Protein AF-A0A3F3PIS6-F1 (afdb_monomer_lite)

Organism: NCBI:txid1341132

Foldseek 3Di:
DYDDDDDDDDDDDDPDPPDPPPPPPPPPPPVPPDDFAEEEDELCCCPPVVCAPVNDPVVRGQYYHYDDWDADPPPRDTHRPDCCSAFNDDDPPDDPPDPTQRGVVNVVVVVCVVPVND

Secondary structure (DSSP, 8-state):
---------------------------------PPP-EEEEEGGGGSTT---GGGS-GGG-SEEEEE-EEE-TTT--EEES-HIIIIIPPPTT--TT-SS---HHHHHHHHHHH-TT-

Sequence (118 aa):
MAVSAFTLFSSGILFFLRTPRLQKDDTGADPSPSYRSIAYSVNWGIYGRKFDPQDLPVERLTHVLYAFADVRNDTGDVYLSDTYADLKKHYPGDSWSEAGNNAPSASLPKTKSAFPEL

pLDDT: mean 70.27, std 22.15, range [33.31, 96.31]

Radius of gyration: 29.33 Å; chains: 1; bounding box: 74×86×48 Å

InterPro domains:
  IPR001223 Glycoside hydrolase family 18, catalytic domain [PS51910] (35-118)
  IPR017853 Glycoside hydrolase superfamily [SSF51445] (29-108)

Structure (mmCIF, N/CA/C/O backbone):
data_AF-A0A3F3PIS6-F1
#
_entry.id   AF-A0A3F3PIS6-F1
#
loop_
_atom_site.group_PDB
_atom_site.id
_atom_site.type_symbol
_atom_site.label_atom_id
_atom_site.label_alt_id
_atom_site.label_comp_id
_atom_site.label_asym_id
_atom_site.label_entity_id
_atom_site.label_seq_id
_atom_site.pdbx_PDB_ins_code
_atom_site.Cartn_x
_atom_site.Cartn_y
_atom_site.Cartn_z
_atom_site.occupancy
_atom_site.B_iso_or_equiv
_atom_site.auth_seq_id
_atom_site.auth_comp_id
_atom_site.auth_asym_id
_atom_site.auth_atom_id
_atom_site.pdbx_PDB_model_num
ATOM 1 N N . MET A 1 1 ? -56.756 68.944 6.111 1.00 36.56 1 MET A N 1
ATOM 2 C CA . MET A 1 1 ? -56.199 69.732 7.233 1.00 36.56 1 MET A CA 1
ATOM 3 C C . MET A 1 1 ? -55.543 68.740 8.184 1.00 36.56 1 MET A C 1
ATOM 5 O O . MET A 1 1 ? -56.209 67.773 8.494 1.00 36.56 1 MET A O 1
ATOM 9 N N . ALA A 1 2 ? -54.320 68.829 8.688 1.00 34.81 2 ALA A N 1
ATOM 10 C CA . ALA A 1 2 ? -53.099 69.578 8.415 1.00 34.81 2 ALA A CA 1
ATOM 11 C C . ALA A 1 2 ? -52.038 68.939 9.366 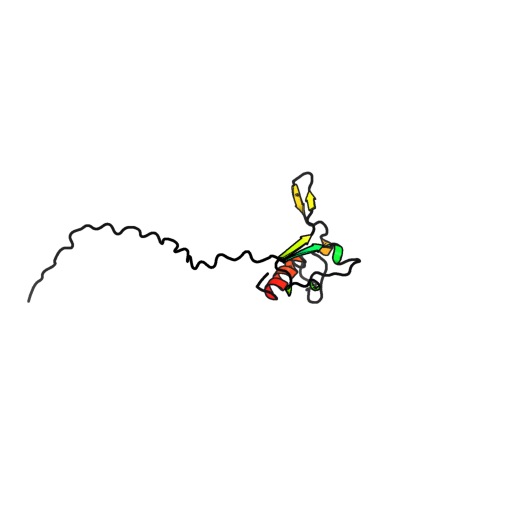1.00 34.81 2 ALA A C 1
ATOM 13 O O . ALA A 1 2 ? -52.424 68.560 10.464 1.00 34.81 2 ALA A O 1
ATOM 14 N N . VAL A 1 3 ? -50.766 68.840 8.932 1.00 33.31 3 VAL A N 1
ATOM 15 C CA . VAL A 1 3 ? -49.482 68.867 9.708 1.00 33.31 3 VAL A CA 1
ATOM 16 C C . VAL A 1 3 ? -49.332 68.002 10.991 1.00 33.31 3 VAL A C 1
ATOM 18 O O . VAL A 1 3 ? -50.091 68.140 11.933 1.00 33.31 3 VAL A O 1
ATOM 21 N N . SER A 1 4 ? -48.387 67.052 11.096 1.00 37.53 4 SER A N 1
ATOM 22 C CA . SER A 1 4 ? -46.901 67.145 11.143 1.00 37.53 4 SER A CA 1
ATOM 23 C C . SER A 1 4 ? -46.355 67.042 12.573 1.00 37.53 4 SER A C 1
ATOM 25 O O . SER A 1 4 ? -46.764 67.815 13.429 1.00 37.53 4 SER A O 1
ATOM 27 N N . ALA A 1 5 ? -45.393 66.136 12.792 1.00 43.38 5 ALA A N 1
ATOM 28 C CA . ALA A 1 5 ? -44.192 66.384 13.600 1.00 43.38 5 ALA A CA 1
ATOM 29 C C . ALA A 1 5 ? -43.224 65.190 13.485 1.00 43.38 5 ALA A C 1
ATOM 31 O O . ALA A 1 5 ? -43.427 64.134 14.078 1.00 43.38 5 ALA A O 1
ATOM 32 N N . PHE A 1 6 ? -42.167 65.390 12.698 1.00 37.38 6 PHE A N 1
ATOM 33 C CA . PHE A 1 6 ? -40.929 64.614 12.720 1.00 37.38 6 PHE A CA 1
ATOM 34 C C . PHE A 1 6 ? -40.219 64.807 14.069 1.00 37.38 6 PHE A C 1
ATOM 36 O O . PHE A 1 6 ? -40.028 65.946 14.496 1.00 37.38 6 PHE A O 1
ATOM 43 N N . THR A 1 7 ? -39.739 63.728 14.687 1.00 48.78 7 THR A N 1
ATOM 44 C CA . THR A 1 7 ? -38.685 63.793 15.708 1.00 48.78 7 THR A CA 1
ATOM 45 C C . THR A 1 7 ? -37.421 63.120 15.179 1.00 48.78 7 THR A C 1
ATOM 47 O O . THR A 1 7 ? -37.434 62.015 14.641 1.00 48.78 7 THR A O 1
ATOM 50 N N . LEU A 1 8 ? -36.332 63.880 15.257 1.00 42.31 8 LEU A N 1
ATOM 51 C CA . LEU A 1 8 ? -35.013 63.614 14.697 1.00 42.31 8 LEU A CA 1
ATOM 52 C C . LEU A 1 8 ? -34.282 62.514 15.483 1.00 42.31 8 LEU A C 1
ATOM 54 O O . LEU A 1 8 ? -34.170 62.593 16.705 1.00 42.31 8 LEU A O 1
ATOM 58 N N . PHE A 1 9 ? -33.721 61.532 14.772 1.00 36.03 9 PHE A N 1
ATOM 59 C CA . PHE A 1 9 ? -32.710 60.622 15.312 1.00 36.03 9 PHE A CA 1
ATOM 60 C C . PHE A 1 9 ? -31.379 61.376 15.430 1.00 36.03 9 PHE A C 1
ATOM 62 O O . PHE A 1 9 ? -30.761 61.724 14.424 1.00 36.03 9 PHE A O 1
ATOM 69 N N . SER A 1 10 ? -30.950 61.638 16.665 1.00 50.94 10 SER A N 1
ATOM 70 C CA . SER A 1 10 ? -29.592 62.093 16.957 1.00 50.94 10 SER A CA 1
ATOM 71 C C . SER A 1 10 ? -28.643 60.894 16.976 1.00 50.94 10 SER A C 1
ATOM 73 O O . SER A 1 10 ? -28.948 59.841 17.533 1.00 50.94 10 SER A O 1
ATOM 75 N N . SER A 1 11 ? -27.512 61.074 16.307 1.00 47.88 11 SER A N 1
ATOM 76 C CA . SER A 1 11 ? -26.480 60.091 16.000 1.00 47.88 11 SER A CA 1
ATOM 77 C C . SER A 1 11 ? -25.751 59.553 17.237 1.00 47.88 11 SER A C 1
ATOM 79 O O . SER A 1 11 ? -25.425 60.310 18.149 1.00 47.88 11 SER A O 1
ATOM 81 N N . GLY A 1 12 ? -25.397 58.265 17.191 1.00 48.69 12 GLY A N 1
ATOM 82 C CA . GLY A 1 12 ? -24.283 57.707 17.958 1.00 48.69 12 GLY A CA 1
ATOM 83 C C . GLY A 1 12 ? -24.641 56.518 18.842 1.00 48.69 12 GLY A C 1
ATOM 84 O O . GLY A 1 12 ? -24.994 56.704 19.995 1.00 48.69 12 GLY A O 1
ATOM 85 N N . ILE A 1 13 ? -24.457 55.301 18.323 1.00 52.38 13 ILE A N 1
ATOM 86 C CA . ILE A 1 13 ? -23.734 54.214 19.003 1.00 52.38 13 ILE A CA 1
ATOM 87 C C . ILE A 1 13 ? -23.231 53.260 17.915 1.00 52.38 13 ILE A C 1
ATOM 89 O O . ILE A 1 13 ? -23.983 52.683 17.131 1.00 52.38 13 ILE A O 1
ATOM 93 N N . LEU A 1 14 ? -21.909 53.166 17.873 1.00 42.62 14 LEU A N 1
ATOM 94 C CA . LEU A 1 14 ? -21.090 52.240 17.114 1.00 42.62 14 LEU A CA 1
ATOM 95 C C . LEU A 1 14 ? -21.548 50.794 17.390 1.00 42.62 14 LEU A C 1
ATOM 97 O O . LEU A 1 14 ? -21.240 50.234 18.442 1.00 42.62 14 LEU A O 1
ATOM 101 N N . PHE A 1 15 ? -22.294 50.184 16.464 1.00 41.88 15 PHE A N 1
ATOM 102 C CA . PHE A 1 15 ? -22.570 48.748 16.509 1.00 41.88 15 PHE A CA 1
ATOM 103 C C . PHE A 1 15 ? -21.271 48.011 16.179 1.00 41.88 15 PHE A C 1
ATOM 105 O O . PHE A 1 15 ? -20.852 47.922 15.027 1.00 41.88 15 PHE A O 1
ATOM 112 N N . PHE A 1 16 ? -20.611 47.539 17.237 1.00 48.06 16 PHE A N 1
ATOM 113 C CA . PHE A 1 16 ? -19.497 46.604 17.189 1.00 48.06 16 PHE A CA 1
ATOM 114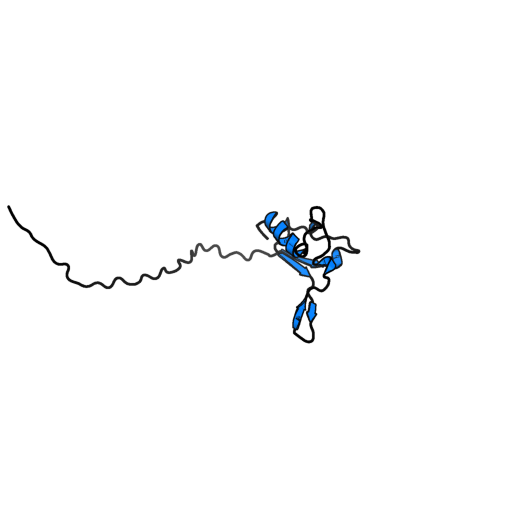 C C . PHE A 1 16 ? -19.755 45.523 16.133 1.00 48.06 16 PHE A C 1
ATOM 116 O O . PHE A 1 16 ? -20.778 44.838 16.177 1.00 48.06 16 PHE A O 1
ATOM 123 N N . LEU A 1 17 ? -18.788 45.322 15.234 1.00 45.09 17 LEU A N 1
ATOM 124 C CA . LEU A 1 17 ? -18.609 44.059 14.528 1.00 45.09 17 LEU A CA 1
ATOM 125 C C . LEU A 1 17 ? -18.513 42.959 15.590 1.00 45.09 17 LEU A C 1
ATOM 127 O O . LEU A 1 17 ? -17.449 42.703 16.152 1.00 45.09 17 LEU A O 1
ATOM 131 N N . ARG A 1 18 ? -19.643 42.323 15.903 1.00 42.81 18 ARG A N 1
ATOM 132 C CA . ARG A 1 18 ? -19.644 41.049 16.604 1.00 42.81 18 ARG A CA 1
ATOM 133 C C . ARG A 1 18 ? -19.101 40.053 15.596 1.00 42.81 18 ARG A C 1
ATOM 135 O O . ARG A 1 18 ? -19.835 39.535 14.761 1.00 42.81 18 ARG A O 1
ATOM 142 N N . THR A 1 19 ? -17.792 39.842 15.648 1.00 52.97 19 THR A N 1
ATOM 143 C CA . THR A 1 19 ? -17.187 38.636 15.101 1.00 52.97 19 THR A CA 1
ATOM 144 C C . THR A 1 19 ? -18.048 37.459 15.560 1.00 52.97 19 THR A C 1
ATOM 146 O O . THR A 1 19 ? -18.370 37.377 16.754 1.00 52.97 19 THR A O 1
ATOM 149 N N . PRO A 1 20 ? -18.478 36.552 14.668 1.00 46.09 20 PRO A N 1
ATOM 150 C CA . PRO A 1 20 ? -18.905 35.256 15.143 1.00 46.09 20 PRO A CA 1
ATOM 151 C C . PRO A 1 20 ? -17.662 34.658 15.797 1.00 46.09 20 PRO A C 1
ATOM 153 O O . PRO A 1 20 ? -16.723 34.227 15.129 1.00 46.09 20 PRO A O 1
ATOM 156 N N . ARG A 1 21 ? -17.606 34.708 17.131 1.00 45.06 21 ARG A N 1
ATOM 157 C CA . ARG A 1 21 ? -16.777 33.765 17.863 1.00 45.06 21 ARG A CA 1
ATOM 158 C C . ARG A 1 21 ? -17.256 32.406 17.384 1.00 45.06 21 ARG A C 1
ATOM 160 O O . ARG A 1 21 ? -18.443 32.116 17.520 1.00 45.06 21 ARG A O 1
ATOM 167 N N . LEU A 1 22 ? -16.362 31.619 16.788 1.00 52.22 22 LEU A N 1
ATOM 168 C CA . LEU A 1 22 ? -16.591 30.188 16.699 1.00 52.22 22 LEU A CA 1
ATOM 169 C C . LEU A 1 22 ? -16.841 29.730 18.131 1.00 52.22 22 LEU A C 1
ATOM 171 O O . LEU A 1 22 ? -15.923 29.695 18.950 1.00 52.22 22 LEU A O 1
ATOM 175 N N . GLN A 1 23 ? -18.108 29.478 18.439 1.00 46.19 23 GLN A N 1
ATOM 176 C CA . GLN A 1 23 ? -18.483 28.711 19.602 1.00 46.19 23 GLN A CA 1
ATOM 177 C C . GLN A 1 23 ? -17.939 27.317 19.301 1.00 46.19 23 GLN A C 1
ATOM 179 O O . GLN A 1 23 ? -18.523 26.551 18.540 1.00 46.19 23 GLN A O 1
ATOM 184 N N . LYS A 1 24 ? -16.730 27.046 19.788 1.00 52.38 24 LYS A N 1
ATOM 185 C CA . LYS A 1 24 ? -16.258 25.682 19.940 1.00 52.38 24 LYS A CA 1
ATOM 186 C C . LYS A 1 24 ? -17.238 25.073 20.938 1.00 52.38 24 LYS A C 1
ATOM 188 O O . LYS A 1 24 ? -17.286 25.513 22.083 1.00 52.38 24 LYS A O 1
ATOM 193 N N . ASP A 1 25 ? -18.110 24.188 20.467 1.00 55.00 25 ASP A N 1
ATOM 194 C CA . ASP A 1 25 ? -18.947 23.399 21.360 1.00 55.00 25 ASP A CA 1
ATOM 195 C C . ASP A 1 25 ? -18.006 22.516 22.178 1.00 55.00 25 ASP A C 1
ATOM 197 O O . ASP A 1 25 ? -17.591 21.440 21.754 1.00 55.00 25 ASP A O 1
ATOM 201 N N . ASP A 1 26 ? -17.640 23.001 23.361 1.00 56.28 26 ASP A N 1
ATOM 202 C CA . ASP A 1 26 ? -16.905 22.260 24.379 1.00 56.28 26 ASP A CA 1
ATOM 203 C C . ASP A 1 26 ? -17.878 21.338 25.134 1.00 56.28 26 ASP A C 1
ATOM 205 O O . ASP A 1 26 ? -17.918 21.299 26.365 1.00 56.28 26 ASP A O 1
ATOM 209 N N . THR A 1 27 ? -18.686 20.566 24.394 1.00 53.72 27 THR A N 1
ATOM 210 C CA . THR A 1 27 ? -19.275 19.355 24.967 1.00 53.72 27 THR A CA 1
ATOM 211 C C . THR A 1 27 ? -18.112 18.389 25.124 1.00 53.72 27 THR A C 1
ATOM 213 O O . THR A 1 27 ? -17.729 17.704 24.180 1.00 53.72 27 THR A O 1
ATOM 216 N N . GLY A 1 28 ? -17.485 18.439 26.300 1.00 52.31 28 GLY A N 1
ATOM 217 C CA . GLY A 1 28 ? -16.300 17.685 26.691 1.00 52.31 28 GLY A CA 1
ATOM 218 C C . GLY A 1 28 ? -16.536 16.179 26.764 1.00 52.31 28 GLY A C 1
ATOM 219 O O . GLY A 1 28 ? -16.388 15.576 27.821 1.00 52.31 28 GLY A O 1
ATOM 220 N N . ALA A 1 29 ? -16.852 15.559 25.633 1.00 56.06 29 ALA A N 1
ATOM 221 C CA . ALA A 1 29 ? -16.269 14.274 25.322 1.00 56.06 29 ALA A CA 1
ATOM 222 C C . ALA A 1 29 ? -14.835 14.578 24.885 1.00 56.06 29 ALA A C 1
ATOM 224 O O . ALA A 1 29 ? -14.574 14.871 23.719 1.00 56.06 29 ALA A O 1
ATOM 225 N N . ASP A 1 30 ? -13.906 14.569 25.841 1.00 58.91 30 ASP A N 1
ATOM 226 C CA . ASP A 1 30 ? -12.519 14.273 25.500 1.00 58.91 30 ASP A CA 1
ATOM 227 C C . ASP A 1 30 ? -12.589 12.991 24.657 1.00 58.91 30 ASP A C 1
ATOM 229 O O . ASP A 1 30 ? -13.176 12.017 25.150 1.00 58.91 30 ASP A O 1
ATOM 233 N N . PRO A 1 31 ? -12.180 12.978 23.371 1.00 66.19 31 PRO A N 1
ATOM 234 C CA . PRO A 1 31 ? -12.176 11.744 22.615 1.00 66.19 31 PRO A CA 1
ATOM 235 C C . PRO A 1 31 ? -11.181 10.840 23.330 1.00 66.19 31 PRO A C 1
ATOM 237 O O . PRO A 1 31 ? -9.978 10.912 23.083 1.00 66.19 31 PRO A O 1
ATOM 240 N N . SER A 1 32 ? -11.686 10.014 24.252 1.00 63.00 32 SER A N 1
ATOM 241 C CA . SER A 1 32 ? -10.933 8.944 24.887 1.00 63.00 32 SER A CA 1
ATOM 242 C C . SER A 1 32 ? -10.148 8.286 23.763 1.00 63.00 32 SER A C 1
ATOM 244 O O . SER A 1 32 ? -10.794 7.954 22.762 1.00 63.00 32 SER A O 1
ATOM 246 N N . PRO A 1 33 ? -8.811 8.187 23.842 1.00 68.12 33 PRO A N 1
ATOM 247 C CA . PRO A 1 33 ? -8.001 7.849 22.683 1.00 68.12 33 PRO A CA 1
ATOM 248 C C . PRO A 1 33 ? -8.509 6.537 22.084 1.00 68.12 33 PRO A C 1
ATOM 250 O O . PRO A 1 33 ? -8.288 5.463 22.641 1.00 68.12 33 PRO A O 1
ATOM 253 N N . SER A 1 34 ? -9.264 6.628 20.984 1.00 81.06 34 SER A N 1
ATOM 254 C CA . SER A 1 34 ? -9.859 5.450 20.369 1.00 81.06 34 SER A CA 1
ATOM 255 C C . SER A 1 34 ? -8.730 4.703 19.686 1.00 81.06 34 SER A C 1
ATOM 257 O O . SER A 1 34 ? -8.011 5.282 18.861 1.00 81.06 34 SER A O 1
ATOM 259 N N . TYR A 1 35 ? -8.557 3.430 20.018 1.00 88.62 35 TYR A N 1
ATOM 260 C CA . TYR A 1 35 ? -7.522 2.623 19.393 1.00 88.62 35 TYR A CA 1
ATOM 261 C C . TYR A 1 35 ? -7.734 2.549 17.879 1.00 88.62 35 TYR A C 1
ATOM 263 O O . TYR A 1 35 ? -8.850 2.359 17.396 1.00 88.62 35 TYR A O 1
ATOM 271 N N . ARG A 1 36 ? -6.645 2.707 17.123 1.00 92.81 36 ARG A N 1
ATOM 272 C CA . ARG A 1 36 ? -6.642 2.522 15.670 1.00 92.81 36 ARG A CA 1
ATOM 273 C C . ARG A 1 36 ? -6.127 1.124 15.349 1.00 92.81 36 ARG A C 1
ATOM 275 O O . ARG A 1 36 ? -5.096 0.715 15.873 1.00 92.81 36 ARG A O 1
ATOM 282 N N . SER A 1 37 ? -6.836 0.424 14.473 1.00 94.38 37 SER A N 1
ATOM 283 C CA . SER A 1 37 ? -6.447 -0.878 13.940 1.00 94.38 37 SER A CA 1
ATOM 284 C C . SER A 1 37 ? -5.961 -0.672 12.509 1.00 94.38 37 SER A C 1
ATOM 286 O O . SER A 1 37 ? -6.720 -0.196 11.664 1.00 94.38 37 SER A O 1
ATOM 288 N N . ILE A 1 38 ? -4.681 -0.941 12.254 1.00 95.56 38 ILE A N 1
ATOM 289 C CA . ILE A 1 38 ? -4.019 -0.603 10.989 1.00 95.56 38 ILE A CA 1
ATOM 290 C C . ILE A 1 38 ? -3.402 -1.862 10.386 1.00 95.56 38 ILE A C 1
ATOM 292 O O . ILE A 1 38 ? -2.678 -2.580 11.074 1.00 95.56 38 ILE A O 1
ATOM 296 N N . ALA A 1 39 ? -3.644 -2.101 9.096 1.00 95.31 39 ALA A N 1
ATOM 297 C CA . ALA A 1 39 ? -3.009 -3.182 8.345 1.00 95.31 39 ALA A CA 1
ATOM 298 C C . ALA A 1 39 ? -2.305 -2.663 7.090 1.00 95.31 39 ALA A C 1
ATOM 300 O O . ALA A 1 39 ? -2.765 -1.717 6.453 1.00 95.31 39 ALA A O 1
ATOM 301 N N . TYR A 1 40 ? -1.206 -3.317 6.713 1.00 95.25 40 TYR A N 1
ATOM 302 C CA . TYR A 1 40 ? -0.534 -3.076 5.440 1.00 95.25 40 T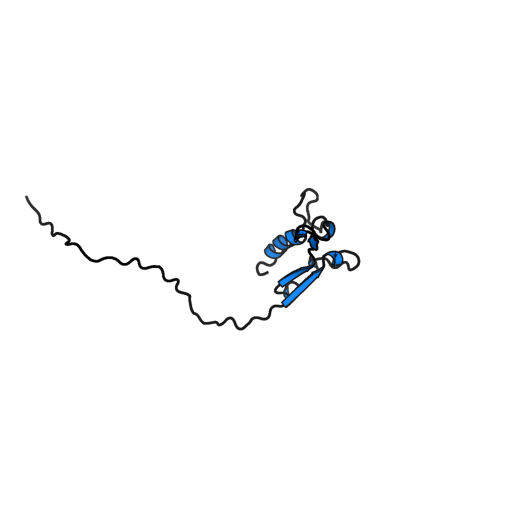YR A CA 1
ATOM 303 C C . TYR A 1 40 ? -1.101 -3.999 4.360 1.00 95.25 40 TYR A C 1
ATOM 305 O O . TYR A 1 40 ? -1.064 -5.221 4.502 1.00 95.25 40 TYR A O 1
ATOM 313 N N . SER A 1 41 ? -1.584 -3.410 3.270 1.00 94.31 41 SER A N 1
ATOM 314 C CA . SER A 1 41 ? -1.973 -4.124 2.057 1.00 94.31 41 SER A CA 1
ATOM 315 C C . SER A 1 41 ? -0.822 -4.074 1.065 1.00 94.31 41 SER A C 1
ATOM 317 O O . SER A 1 41 ? -0.526 -3.017 0.510 1.00 94.31 41 SER A O 1
ATOM 319 N N . VAL A 1 42 ? -0.173 -5.216 0.852 1.00 94.88 42 VAL A N 1
ATOM 320 C CA . VAL A 1 42 ? 1.000 -5.326 -0.021 1.00 94.88 42 VAL A CA 1
ATOM 321 C C . VAL A 1 42 ? 0.588 -5.618 -1.463 1.00 94.88 42 VAL A C 1
ATOM 323 O O . VAL A 1 42 ? -0.106 -6.603 -1.718 1.00 94.88 42 VAL A O 1
ATOM 326 N N . ASN A 1 43 ? 1.021 -4.792 -2.417 1.00 91.25 43 ASN A N 1
ATOM 327 C CA . ASN A 1 43 ? 0.601 -4.902 -3.818 1.00 91.25 43 ASN A CA 1
ATOM 328 C C . ASN A 1 43 ? 1.012 -6.238 -4.461 1.00 91.25 43 ASN A C 1
ATOM 330 O O . ASN A 1 43 ? 0.235 -6.825 -5.207 1.00 91.25 43 ASN A O 1
ATOM 334 N N . TRP A 1 44 ? 2.151 -6.817 -4.073 1.00 94.31 44 TRP A N 1
ATOM 335 C CA . TRP A 1 44 ? 2.572 -8.145 -4.541 1.00 94.31 44 TRP A CA 1
ATOM 336 C C . TRP A 1 44 ? 1.774 -9.321 -3.935 1.00 94.31 44 TRP A C 1
ATOM 338 O O . TRP A 1 44 ? 2.002 -10.481 -4.299 1.00 94.31 44 TRP A O 1
ATOM 348 N N . GLY A 1 45 ? 0.853 -9.068 -2.996 1.00 91.94 45 GLY A N 1
ATOM 349 C CA . GLY A 1 45 ? -0.018 -10.082 -2.385 1.00 91.94 45 GLY A CA 1
ATOM 350 C C . GLY A 1 45 ? -0.977 -10.747 -3.380 1.00 91.94 45 GLY A C 1
ATOM 351 O O . GLY A 1 45 ? -1.284 -11.933 -3.250 1.00 91.94 45 GLY A O 1
ATOM 352 N N . ILE A 1 46 ? -1.344 -10.032 -4.442 1.00 91.88 46 ILE A N 1
ATOM 353 C CA . ILE A 1 46 ? -2.292 -10.487 -5.470 1.00 91.88 46 ILE A CA 1
ATOM 354 C C . ILE A 1 46 ? -1.765 -11.642 -6.337 1.00 91.88 46 ILE A C 1
ATOM 356 O O . ILE A 1 46 ? -2.525 -12.256 -7.086 1.00 91.88 46 ILE A O 1
ATOM 360 N N . TYR A 1 47 ? -0.451 -11.890 -6.304 1.00 91.69 47 TYR A N 1
ATOM 361 C CA . TYR A 1 47 ? 0.217 -12.869 -7.159 1.00 91.69 47 TYR A CA 1
ATOM 362 C C . TYR A 1 47 ? 0.218 -14.256 -6.504 1.00 91.69 47 TYR A C 1
ATOM 364 O O . TYR A 1 47 ? -0.821 -14.894 -6.365 1.00 91.69 47 TYR A O 1
ATOM 372 N N . GLY A 1 48 ? 1.384 -14.747 -6.069 1.00 91.50 48 GLY A N 1
ATOM 373 C CA . GLY A 1 48 ? 1.528 -16.100 -5.525 1.00 91.50 48 GLY A CA 1
ATOM 374 C C . GLY A 1 48 ? 0.755 -16.347 -4.227 1.00 91.50 48 GLY A C 1
ATOM 375 O O . GLY A 1 48 ? 0.423 -17.491 -3.934 1.00 91.50 48 GLY A O 1
ATOM 376 N N . ARG A 1 49 ? 0.443 -15.291 -3.463 1.00 93.38 49 ARG A N 1
ATOM 377 C CA . ARG A 1 49 ? -0.356 -15.392 -2.230 1.00 93.38 49 ARG A CA 1
ATOM 378 C C . ARG A 1 49 ? -1.857 -15.407 -2.499 1.00 93.38 49 ARG A C 1
ATOM 380 O O . ARG A 1 49 ? -2.586 -15.873 -1.634 1.00 93.38 49 ARG A O 1
ATOM 387 N N . LYS A 1 50 ? -2.286 -14.945 -3.682 1.00 92.19 50 LYS A N 1
ATOM 388 C CA . LYS A 1 50 ? -3.698 -14.831 -4.073 1.00 92.19 50 LYS A CA 1
ATOM 389 C C . LYS A 1 50 ? -4.541 -14.149 -2.991 1.00 92.19 50 LYS A C 1
ATOM 391 O O . LYS A 1 50 ? -5.619 -14.627 -2.666 1.00 92.19 50 LYS A O 1
ATOM 396 N N . PHE A 1 51 ? -3.987 -13.097 -2.396 1.00 92.19 51 PHE A N 1
ATOM 397 C CA . PHE A 1 51 ? -4.669 -12.282 -1.403 1.00 92.19 51 PHE A CA 1
ATOM 398 C C . PHE A 1 51 ? -4.963 -10.939 -2.055 1.00 92.19 51 PHE A C 1
ATOM 400 O O . PHE A 1 51 ? -4.061 -10.111 -2.222 1.00 92.19 51 PHE A O 1
ATOM 407 N N . ASP A 1 52 ? -6.196 -10.786 -2.512 1.00 90.94 52 ASP A N 1
ATOM 408 C CA . ASP A 1 52 ? -6.663 -9.597 -3.204 1.00 90.94 52 ASP A CA 1
ATOM 409 C C . ASP A 1 52 ? -7.186 -8.567 -2.182 1.00 90.94 52 ASP A C 1
ATOM 411 O O . ASP A 1 52 ? -7.522 -8.919 -1.050 1.00 90.94 52 ASP A O 1
ATOM 415 N N . PRO A 1 53 ? -7.286 -7.270 -2.532 1.00 87.88 53 PRO A N 1
ATOM 416 C CA . PRO A 1 53 ? -7.762 -6.240 -1.598 1.00 87.88 53 PRO A CA 1
ATOM 417 C C . PRO A 1 53 ? -9.155 -6.518 -1.008 1.00 87.88 53 PRO A C 1
ATOM 419 O O . PRO A 1 53 ? -9.482 -6.025 0.067 1.00 87.88 53 PRO A O 1
ATOM 422 N N . GLN A 1 54 ? -9.962 -7.315 -1.710 1.00 88.88 54 GLN A N 1
ATOM 423 C CA . GLN A 1 54 ? -11.303 -7.744 -1.300 1.00 88.88 54 GLN A CA 1
ATOM 424 C C . GLN A 1 54 ? -11.280 -8.740 -0.133 1.00 88.88 54 GLN A C 1
ATOM 426 O O . GLN A 1 54 ? -12.276 -8.868 0.569 1.00 88.88 54 GLN A O 1
ATOM 431 N N . ASP A 1 55 ? -10.149 -9.407 0.100 1.00 91.62 55 ASP A N 1
ATOM 432 C CA . ASP A 1 55 ? -9.976 -10.379 1.181 1.00 91.62 55 ASP A CA 1
ATOM 433 C C . ASP A 1 55 ? -9.599 -9.714 2.520 1.00 91.62 55 ASP A C 1
ATOM 435 O O . ASP A 1 55 ? -9.435 -10.391 3.541 1.00 91.62 55 ASP A O 1
ATOM 439 N N . LEU A 1 56 ? -9.425 -8.386 2.546 1.00 91.56 56 LEU A N 1
ATOM 440 C CA . LEU A 1 56 ? -9.096 -7.654 3.767 1.00 91.56 56 LEU A CA 1
ATOM 441 C C . LEU A 1 56 ? -10.284 -7.655 4.747 1.00 91.56 56 LEU A C 1
ATOM 443 O O . LEU A 1 56 ? -11.394 -7.300 4.354 1.00 91.56 56 LEU A O 1
ATOM 447 N N . PRO A 1 57 ? -10.060 -7.953 6.043 1.00 93.31 57 PRO A N 1
ATOM 448 C CA . PRO A 1 57 ? -11.101 -7.895 7.070 1.00 93.31 57 PRO A CA 1
ATOM 449 C C . PRO A 1 57 ? -11.369 -6.441 7.494 1.00 93.31 57 PRO A C 1
ATOM 451 O O . PRO A 1 57 ? -11.042 -6.032 8.613 1.00 93.31 57 PRO A O 1
ATOM 454 N N . VAL A 1 58 ? -11.907 -5.639 6.574 1.00 90.06 58 VAL A N 1
ATOM 455 C CA . VAL A 1 58 ? -12.080 -4.183 6.705 1.00 90.06 58 VAL A CA 1
ATOM 456 C C . VAL A 1 58 ? -12.963 -3.781 7.884 1.00 90.06 58 VAL A C 1
ATOM 458 O O . VAL A 1 58 ? -12.759 -2.721 8.458 1.00 90.06 58 VAL A O 1
ATOM 461 N N . GLU A 1 59 ? -13.859 -4.655 8.340 1.00 92.06 59 GLU A N 1
ATOM 462 C CA . GLU A 1 59 ? -14.742 -4.427 9.491 1.00 92.06 59 GLU A CA 1
ATOM 463 C C . GLU A 1 59 ? -13.977 -4.369 10.821 1.00 92.06 59 GLU A C 1
ATOM 465 O O . GLU A 1 59 ? -14.502 -3.917 11.837 1.00 92.06 59 GLU A O 1
ATOM 470 N N . ARG A 1 60 ? -12.736 -4.869 10.837 1.00 91.56 60 ARG A N 1
ATOM 471 C CA . ARG A 1 60 ? -11.850 -4.886 12.012 1.00 91.56 60 ARG A CA 1
ATOM 472 C C . ARG A 1 60 ? -10.720 -3.870 11.911 1.00 91.56 60 ARG A C 1
ATOM 474 O O . ARG A 1 60 ? -9.876 -3.800 12.810 1.00 91.56 60 ARG A O 1
ATOM 481 N N . LEU A 1 61 ? -10.658 -3.134 10.809 1.00 91.31 61 LEU A N 1
ATOM 482 C CA . LEU A 1 61 ? -9.610 -2.174 10.520 1.00 91.31 61 LEU A CA 1
ATOM 483 C C . LEU A 1 61 ? -10.206 -0.778 10.555 1.00 91.31 61 LEU A C 1
ATOM 485 O O . LEU A 1 61 ? -11.323 -0.549 10.115 1.00 91.31 61 LEU A O 1
ATOM 489 N N . THR A 1 62 ? -9.438 0.166 11.077 1.00 92.94 62 THR A N 1
ATOM 490 C CA . THR A 1 62 ? -9.765 1.583 10.945 1.00 92.94 62 THR A CA 1
ATOM 491 C C . THR A 1 62 ? -8.964 2.226 9.821 1.00 92.94 62 THR A C 1
ATOM 493 O O . THR A 1 62 ? -9.384 3.244 9.292 1.00 92.94 62 THR A O 1
ATOM 496 N N . HIS A 1 63 ? -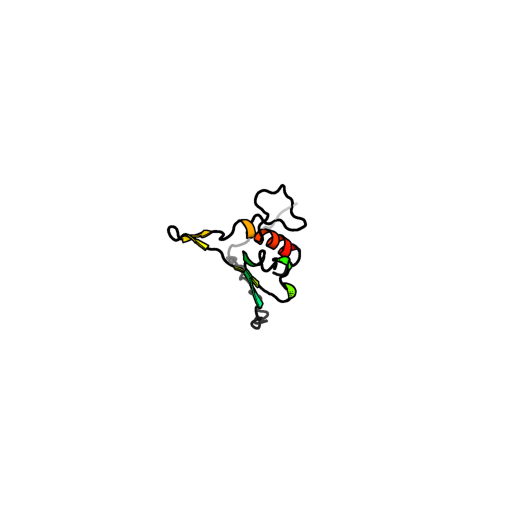7.796 1.672 9.468 1.00 92.44 63 HIS A N 1
ATOM 497 C CA . HIS A 1 63 ? -6.962 2.173 8.374 1.00 92.44 63 HIS A CA 1
ATOM 498 C C . HIS A 1 63 ? -6.295 1.015 7.625 1.00 92.44 63 HIS A C 1
ATOM 500 O O . HIS A 1 63 ? -5.852 0.032 8.226 1.00 92.44 63 HIS A O 1
ATOM 506 N N . VAL A 1 64 ? -6.144 1.180 6.313 1.00 94.25 64 VAL A N 1
ATOM 507 C CA . VAL A 1 64 ? -5.335 0.302 5.463 1.00 94.25 64 VAL A CA 1
ATOM 508 C C . VAL A 1 64 ? -4.222 1.133 4.837 1.00 94.25 64 VAL A C 1
ATOM 510 O O . VAL A 1 64 ? -4.476 2.173 4.234 1.00 94.25 64 VAL A O 1
ATOM 513 N N . LEU A 1 65 ? -2.983 0.677 4.983 1.00 95.38 65 LEU A N 1
ATOM 514 C CA . LEU A 1 65 ? -1.805 1.302 4.397 1.00 95.38 65 LEU A CA 1
ATOM 515 C C . LEU A 1 65 ? -1.415 0.541 3.134 1.00 95.38 65 LEU A C 1
ATOM 517 O O . LEU A 1 65 ? -1.054 -0.634 3.199 1.00 95.38 65 LEU A O 1
ATOM 521 N N . TYR A 1 66 ? -1.486 1.206 1.984 1.00 93.88 66 TYR A N 1
ATOM 522 C CA . TYR A 1 66 ? -1.032 0.623 0.727 1.00 93.88 66 TYR A CA 1
ATOM 523 C C . TYR A 1 66 ? 0.497 0.559 0.685 1.00 93.88 66 TYR A C 1
ATOM 525 O O . TYR A 1 66 ? 1.165 1.570 0.904 1.00 93.88 66 TYR A O 1
ATOM 533 N N . ALA A 1 67 ? 1.046 -0.622 0.413 1.00 92.19 67 ALA A N 1
ATOM 534 C CA . ALA A 1 67 ? 2.475 -0.895 0.473 1.00 92.19 67 ALA A CA 1
ATOM 535 C C . ALA A 1 67 ? 2.971 -1.566 -0.824 1.00 92.19 67 ALA A C 1
ATOM 537 O O . ALA A 1 67 ? 2.399 -2.562 -1.255 1.00 92.19 67 ALA A O 1
ATOM 538 N N . PHE A 1 68 ? 4.031 -1.093 -1.478 1.00 94.62 68 PHE A N 1
ATOM 539 C CA . PHE A 1 68 ? 4.759 0.162 -1.243 1.00 94.62 68 PHE A CA 1
ATOM 540 C C . PHE A 1 68 ? 4.820 0.987 -2.526 1.00 94.62 68 PHE A C 1
ATOM 542 O O . PHE A 1 68 ? 4.962 0.440 -3.619 1.00 94.62 68 PHE A O 1
ATOM 549 N N . ALA A 1 69 ? 4.737 2.309 -2.381 1.00 91.75 69 ALA A N 1
ATOM 550 C CA . ALA A 1 69 ? 5.217 3.223 -3.408 1.00 91.75 69 ALA A CA 1
ATOM 551 C C . ALA A 1 69 ? 6.747 3.310 -3.328 1.00 91.75 69 ALA A C 1
ATOM 553 O O . ALA A 1 69 ? 7.324 3.075 -2.264 1.00 91.75 69 ALA A O 1
ATOM 554 N N . ASP A 1 70 ? 7.387 3.646 -4.441 1.00 94.69 70 ASP A N 1
ATOM 555 C CA . ASP A 1 70 ? 8.839 3.782 -4.529 1.00 94.69 70 ASP A CA 1
ATOM 556 C C . ASP A 1 70 ? 9.229 5.229 -4.863 1.00 94.69 70 ASP A C 1
ATOM 558 O O . ASP A 1 70 ? 8.382 6.043 -5.240 1.00 94.69 70 ASP A O 1
ATOM 562 N N . VAL A 1 71 ? 10.503 5.570 -4.683 1.00 96.00 71 VAL A N 1
ATOM 563 C CA . VAL A 1 71 ? 11.019 6.936 -4.816 1.00 96.00 71 VAL A CA 1
ATOM 564 C C . VAL A 1 71 ? 12.166 6.965 -5.815 1.00 96.00 71 VAL A C 1
ATOM 566 O O . VAL A 1 71 ? 13.120 6.193 -5.728 1.00 96.00 71 VAL A O 1
ATOM 569 N N . ARG A 1 72 ? 12.091 7.877 -6.785 1.00 93.94 72 ARG A N 1
ATOM 570 C CA . ARG A 1 72 ? 13.163 8.076 -7.761 1.00 93.94 72 ARG A CA 1
ATOM 571 C C . ARG A 1 72 ? 14.389 8.683 -7.081 1.00 93.94 72 ARG A C 1
ATOM 573 O O . ARG A 1 72 ? 14.298 9.732 -6.455 1.00 93.94 72 ARG A O 1
ATOM 580 N N . ASN A 1 73 ? 15.547 8.046 -7.232 1.00 95.00 73 ASN A N 1
ATOM 581 C CA . ASN A 1 73 ? 16.769 8.452 -6.528 1.00 95.00 73 ASN A CA 1
ATOM 582 C C . ASN A 1 73 ? 17.378 9.779 -7.032 1.00 95.00 73 ASN A C 1
ATOM 584 O O . ASN A 1 73 ? 18.149 10.416 -6.325 1.00 95.00 73 ASN A O 1
ATOM 588 N N . ASP A 1 74 ? 17.067 10.179 -8.262 1.00 94.94 74 ASP A N 1
ATOM 589 C CA . ASP A 1 74 ? 17.572 11.399 -8.900 1.00 94.94 74 ASP A CA 1
ATOM 590 C C . ASP A 1 74 ? 16.716 12.636 -8.593 1.00 94.94 74 ASP A C 1
ATOM 592 O O . ASP A 1 74 ? 17.243 13.725 -8.376 1.00 94.94 74 ASP A O 1
ATOM 596 N N . THR A 1 75 ? 15.397 12.462 -8.577 1.00 96.00 75 THR A N 1
ATOM 597 C CA . THR A 1 75 ? 14.398 13.538 -8.506 1.00 96.00 75 THR A CA 1
ATOM 598 C C . THR A 1 75 ? 13.667 13.591 -7.167 1.00 96.00 75 THR A C 1
ATOM 600 O O . THR A 1 75 ? 13.204 14.655 -6.770 1.00 96.00 75 THR A O 1
ATOM 603 N N . GLY A 1 76 ? 13.582 12.470 -6.447 1.00 94.88 76 GLY A N 1
ATOM 604 C CA . GLY A 1 76 ? 12.782 12.338 -5.227 1.00 94.88 76 GLY A CA 1
ATOM 605 C C . GLY A 1 76 ? 11.287 12.120 -5.482 1.00 94.88 76 GLY A C 1
ATOM 606 O O . GLY A 1 76 ? 10.514 12.052 -4.528 1.00 94.88 76 GLY A O 1
ATOM 607 N N . ASP A 1 77 ? 10.871 11.991 -6.744 1.00 96.31 77 ASP A N 1
ATOM 608 C CA . ASP A 1 77 ? 9.467 11.794 -7.094 1.00 96.31 77 ASP A CA 1
ATOM 609 C C . ASP A 1 77 ? 8.976 10.402 -6.683 1.00 96.31 77 ASP A C 1
ATOM 611 O O . ASP A 1 77 ? 9.639 9.385 -6.916 1.00 96.31 77 ASP A O 1
ATOM 615 N N . VAL A 1 78 ? 7.772 10.355 -6.110 1.00 94.19 78 VAL A N 1
ATOM 616 C CA . VAL A 1 78 ? 7.099 9.106 -5.739 1.00 94.19 78 VAL A CA 1
ATOM 617 C C . VAL A 1 78 ? 6.442 8.489 -6.970 1.00 94.19 78 VAL A C 1
ATOM 619 O O . VAL A 1 78 ? 5.744 9.169 -7.724 1.00 94.19 78 VAL A O 1
ATOM 622 N N . TYR A 1 79 ? 6.623 7.186 -7.160 1.00 91.12 79 TYR A N 1
ATOM 623 C CA . TYR A 1 79 ? 6.028 6.442 -8.261 1.00 91.12 79 TYR A CA 1
ATOM 624 C C . TYR A 1 79 ? 5.495 5.074 -7.820 1.00 91.12 79 TYR A C 1
ATOM 626 O O . TYR A 1 79 ? 5.838 4.540 -6.764 1.00 91.12 79 TYR A O 1
ATOM 634 N N . LEU A 1 80 ? 4.602 4.520 -8.641 1.00 91.25 80 LEU A N 1
ATOM 635 C CA . LEU A 1 80 ? 4.027 3.193 -8.439 1.00 91.25 80 LEU A CA 1
ATOM 636 C C . LEU A 1 80 ? 5.078 2.121 -8.726 1.00 91.25 80 LEU A C 1
ATOM 638 O O . LEU A 1 80 ? 5.613 2.064 -9.836 1.00 91.25 80 LEU A O 1
ATOM 642 N N . SER A 1 81 ? 5.354 1.279 -7.732 1.00 91.31 81 SER A N 1
ATOM 643 C CA . SER A 1 81 ? 6.351 0.213 -7.844 1.00 91.31 81 SER A CA 1
ATOM 644 C C . SER A 1 81 ? 5.896 -0.908 -8.783 1.00 91.31 81 SER A C 1
ATOM 646 O O . SER A 1 81 ? 6.729 -1.518 -9.452 1.00 91.31 81 SER A O 1
ATOM 648 N N . ASP A 1 82 ? 4.583 -1.144 -8.901 1.00 92.00 82 ASP A N 1
ATOM 649 C CA . ASP A 1 82 ? 4.019 -2.181 -9.762 1.00 92.00 82 ASP A CA 1
ATOM 650 C C . ASP A 1 82 ? 2.729 -1.710 -10.440 1.00 92.00 82 ASP A C 1
ATOM 652 O O . ASP A 1 82 ? 1.618 -1.976 -9.996 1.00 92.00 82 ASP A O 1
ATOM 656 N N . THR A 1 83 ? 2.854 -1.065 -11.602 1.00 89.44 83 THR A N 1
ATOM 657 C CA . THR A 1 83 ? 1.676 -0.568 -12.339 1.00 89.44 83 THR A CA 1
ATOM 658 C C . THR A 1 83 ? 0.663 -1.648 -12.730 1.00 89.44 83 THR A C 1
ATOM 660 O O . THR A 1 83 ? -0.470 -1.301 -13.059 1.00 89.44 83 THR A O 1
ATOM 663 N N . TYR A 1 84 ? 1.031 -2.936 -12.764 1.00 87.56 84 TYR A N 1
ATOM 664 C CA . TYR A 1 84 ? 0.057 -3.981 -13.066 1.00 87.56 84 TYR A CA 1
ATOM 665 C C . TYR A 1 84 ? -0.836 -4.240 -11.860 1.00 87.56 84 TYR A C 1
ATOM 667 O O . TYR A 1 84 ? -2.056 -4.095 -11.973 1.00 87.56 84 TYR A O 1
ATOM 675 N N . ALA A 1 85 ? -0.223 -4.544 -10.715 1.00 87.50 85 ALA A N 1
ATOM 676 C CA . ALA A 1 85 ? -0.938 -4.698 -9.455 1.00 87.50 85 ALA A CA 1
ATOM 677 C C . ALA A 1 85 ? -1.713 -3.428 -9.089 1.00 87.50 85 ALA A C 1
ATOM 679 O O . ALA A 1 85 ? -2.861 -3.508 -8.659 1.00 87.50 85 ALA A O 1
ATOM 680 N N . ASP A 1 86 ? -1.095 -2.271 -9.328 1.00 86.75 86 ASP A N 1
ATOM 681 C CA . ASP A 1 86 ? -1.561 -0.966 -8.881 1.00 86.75 86 ASP A CA 1
ATOM 682 C C . ASP A 1 86 ? -2.571 -0.301 -9.830 1.00 86.75 86 ASP A C 1
ATOM 684 O O . ASP A 1 86 ? -3.212 0.651 -9.410 1.00 86.75 86 ASP A O 1
ATOM 688 N N . LEU A 1 87 ? -2.712 -0.702 -11.102 1.00 84.69 87 LEU A N 1
ATOM 689 C CA . LEU A 1 87 ? -3.606 -0.002 -12.053 1.00 84.69 87 LEU A CA 1
ATOM 690 C C . LEU A 1 87 ? -4.311 -0.887 -13.081 1.00 84.69 87 LEU A C 1
ATOM 692 O O . LEU A 1 87 ? -5.297 -0.444 -13.664 1.00 84.69 87 LEU A O 1
ATOM 696 N N . LYS A 1 88 ? -3.775 -2.069 -13.400 1.00 81.19 88 LYS A N 1
ATOM 697 C CA . LYS A 1 88 ? -4.178 -2.810 -14.610 1.00 81.19 88 LYS A CA 1
ATOM 698 C C . LYS A 1 88 ? -4.870 -4.133 -14.315 1.00 81.19 88 LYS A C 1
ATOM 700 O O . LYS A 1 88 ? -5.515 -4.673 -15.211 1.00 81.19 88 LYS A O 1
ATOM 705 N N . LYS A 1 89 ? -4.727 -4.688 -13.109 1.00 82.69 89 LYS A N 1
ATOM 706 C CA . LYS A 1 89 ? -5.438 -5.913 -12.741 1.00 82.69 89 LYS A CA 1
ATOM 707 C C . LYS A 1 89 ? -6.938 -5.623 -12.660 1.00 82.69 89 LYS A C 1
ATOM 709 O O . LYS A 1 89 ? -7.381 -4.873 -11.801 1.00 82.69 89 LYS A O 1
ATOM 714 N N . HIS A 1 90 ? -7.699 -6.271 -13.534 1.00 82.12 90 HIS A N 1
ATOM 7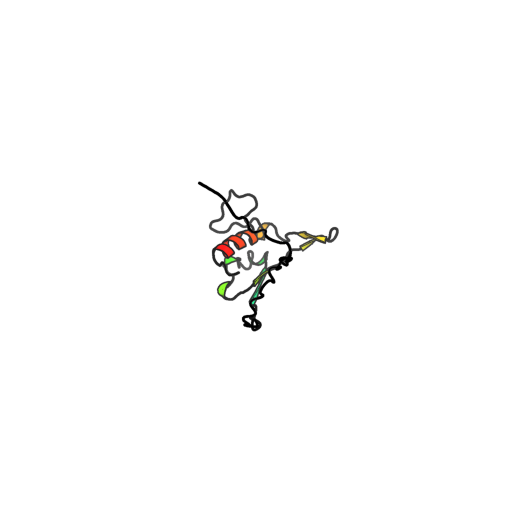15 C CA . HIS A 1 90 ? -9.155 -6.230 -13.509 1.00 82.12 90 HIS A CA 1
ATOM 716 C C . HIS A 1 90 ? -9.707 -7.238 -12.502 1.00 82.12 90 HIS A C 1
ATOM 718 O O . HIS A 1 90 ? -9.290 -8.402 -12.480 1.00 82.12 90 HIS A O 1
ATOM 724 N N . TYR A 1 91 ? -10.679 -6.799 -11.712 1.00 80.69 91 TYR A N 1
ATOM 725 C CA . TYR A 1 91 ? -11.461 -7.640 -10.818 1.00 80.69 91 TYR A CA 1
ATOM 726 C C . TYR A 1 91 ? -12.859 -7.899 -11.399 1.00 80.69 91 TYR A C 1
ATOM 728 O O . TYR A 1 91 ? -13.297 -7.201 -12.321 1.00 80.69 91 TYR A O 1
ATOM 736 N N . PRO A 1 92 ? -13.584 -8.917 -10.900 1.00 80.88 92 PRO A N 1
ATOM 737 C CA . PRO A 1 92 ? -14.959 -9.157 -11.322 1.00 80.88 92 PRO A CA 1
ATOM 738 C C . PRO A 1 92 ? -15.817 -7.891 -11.177 1.00 80.88 92 PRO A C 1
ATOM 740 O O . PRO A 1 92 ? -15.931 -7.336 -10.088 1.00 80.88 92 PRO A O 1
ATOM 743 N N . GLY A 1 93 ? -16.418 -7.439 -12.281 1.00 74.88 93 GLY A N 1
ATOM 744 C CA . GLY A 1 93 ? -17.232 -6.218 -12.328 1.00 74.88 93 GLY A CA 1
ATOM 745 C C . GLY A 1 93 ? -16.518 -4.974 -12.869 1.00 74.88 93 GLY A C 1
ATOM 746 O O . GLY A 1 93 ? -17.172 -3.946 -13.040 1.00 74.88 93 GLY A O 1
ATOM 747 N N . ASP A 1 94 ? -15.223 -5.051 -13.185 1.00 73.56 94 ASP A N 1
ATOM 748 C CA . ASP A 1 94 ? -14.519 -3.956 -13.856 1.00 73.56 94 ASP A CA 1
ATOM 749 C C . ASP A 1 94 ? -14.775 -3.954 -15.369 1.00 73.56 94 ASP A C 1
ATOM 751 O O . ASP A 1 94 ? -14.829 -5.000 -16.026 1.00 73.56 94 ASP A O 1
ATOM 755 N N . SER A 1 95 ? -14.933 -2.755 -15.934 1.00 67.75 95 SER A N 1
ATOM 756 C CA . SER A 1 95 ? -15.087 -2.568 -17.372 1.00 67.75 95 SER A CA 1
ATOM 757 C C . SER A 1 95 ? -13.717 -2.683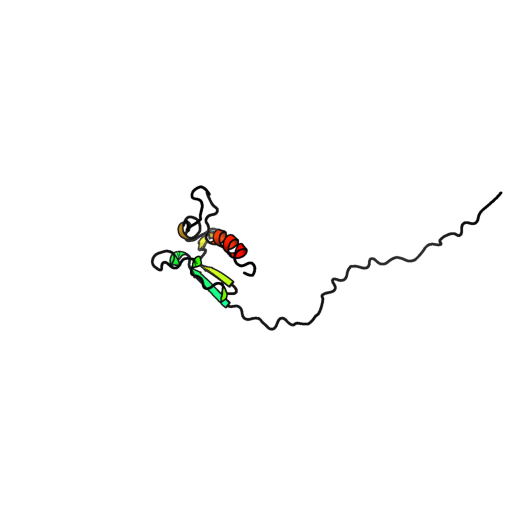 -18.055 1.00 67.75 95 SER A C 1
ATOM 759 O O . SER A 1 95 ? -12.726 -2.087 -17.640 1.00 67.75 95 SER A O 1
ATOM 761 N N . TRP A 1 96 ? -13.644 -3.459 -19.137 1.00 65.81 96 TRP A N 1
ATOM 762 C CA . TRP A 1 96 ? -12.418 -3.587 -19.942 1.00 65.81 96 TRP A CA 1
ATOM 763 C C . TRP A 1 96 ? -12.136 -2.342 -20.800 1.00 65.81 96 TRP A C 1
ATOM 765 O O . TRP A 1 96 ? -11.062 -2.217 -21.381 1.00 65.81 96 TRP A O 1
ATOM 775 N N . SER A 1 97 ? -13.110 -1.433 -20.905 1.00 58.72 97 SER A N 1
ATOM 776 C CA . SER A 1 97 ? -13.071 -0.243 -21.758 1.00 58.72 97 SER A CA 1
ATOM 777 C C . SER A 1 97 ? -12.622 1.033 -21.042 1.00 58.72 97 SER A C 1
ATOM 779 O O . SER A 1 97 ? -12.515 2.073 -21.690 1.00 58.72 97 SER A O 1
ATOM 781 N N . GLU A 1 98 ? -12.359 0.993 -19.735 1.00 56.22 98 GLU A N 1
ATOM 782 C CA . GLU A 1 98 ? -11.839 2.146 -18.999 1.00 56.22 98 GLU A CA 1
ATOM 783 C C . GLU A 1 98 ? -10.309 2.140 -18.988 1.00 56.22 98 GLU A C 1
ATOM 785 O O . GLU A 1 98 ? -9.649 1.365 -18.292 1.00 56.22 98 GLU A O 1
ATOM 790 N N . ALA A 1 99 ? -9.728 3.038 -19.784 1.00 44.94 99 ALA A N 1
ATOM 791 C CA . ALA A 1 99 ? -8.310 3.341 -19.732 1.00 44.94 99 ALA A CA 1
ATOM 792 C C . ALA A 1 99 ? -8.031 4.250 -18.522 1.00 44.94 99 ALA A C 1
ATOM 794 O O . ALA A 1 99 ? -8.278 5.451 -18.576 1.00 44.94 99 ALA A O 1
ATOM 795 N N . GLY A 1 100 ? -7.488 3.679 -17.443 1.00 49.84 100 GLY A N 1
ATOM 796 C CA . GLY A 1 100 ? -6.740 4.450 -16.440 1.00 49.84 100 GLY A CA 1
ATOM 797 C C . GLY A 1 100 ? -7.345 4.597 -15.042 1.00 49.84 100 GLY A C 1
ATOM 798 O O . GLY A 1 100 ? -6.658 5.137 -14.183 1.00 49.84 100 GLY A O 1
ATOM 799 N N . ASN A 1 101 ? -8.543 4.068 -14.768 1.00 48.41 101 ASN A N 1
ATOM 800 C CA . ASN A 1 101 ? -9.188 4.156 -13.445 1.00 48.41 101 ASN A CA 1
ATOM 801 C C . ASN A 1 101 ? -9.386 2.793 -12.752 1.00 48.41 101 ASN A C 1
ATOM 803 O O . ASN A 1 101 ? -10.195 2.677 -11.838 1.00 48.41 101 ASN A O 1
ATOM 807 N N . ASN A 1 102 ? -8.617 1.767 -13.122 1.00 51.12 102 ASN A N 1
ATOM 808 C CA . ASN A 1 102 ? -8.771 0.405 -12.577 1.00 51.12 102 ASN A CA 1
ATOM 809 C C . ASN A 1 102 ? -7.796 0.132 -11.412 1.00 51.12 102 ASN A C 1
ATOM 811 O O . ASN A 1 102 ? -7.455 -1.007 -11.109 1.00 51.12 102 ASN A O 1
ATOM 815 N N . ALA A 1 103 ? -7.311 1.196 -10.767 1.00 45.59 103 ALA A N 1
ATOM 816 C CA . ALA A 1 103 ? -6.404 1.116 -9.631 1.00 45.59 103 ALA A CA 1
ATOM 817 C C . ALA A 1 103 ? -7.020 0.349 -8.446 1.00 45.59 103 ALA A C 1
ATOM 819 O O . ALA A 1 103 ? -8.206 0.538 -8.176 1.00 45.59 103 ALA A O 1
ATOM 820 N N . PRO A 1 104 ? -6.258 -0.390 -7.615 1.00 49.72 104 PRO A N 1
ATOM 821 C CA . PRO A 1 104 ? -6.686 -0.758 -6.271 1.00 49.72 104 PRO A CA 1
ATOM 822 C C . PRO A 1 104 ? -7.095 0.485 -5.473 1.00 49.72 104 PRO A C 1
ATOM 824 O O . PRO A 1 104 ? -8.062 0.443 -4.718 1.00 49.72 104 PRO A O 1
ATOM 827 N N . SER A 1 105 ? -6.459 1.636 -5.720 1.00 40.91 105 SER A N 1
ATOM 828 C CA . SER A 1 105 ? -6.878 2.929 -5.169 1.00 40.91 105 SER A CA 1
ATOM 829 C C . SER A 1 105 ? -8.137 3.526 -5.796 1.00 40.91 105 SER A C 1
ATOM 831 O O . SER A 1 105 ? -8.674 4.464 -5.229 1.00 40.91 105 SER A O 1
ATOM 833 N N . ALA A 1 106 ? -8.631 2.981 -6.908 1.00 45.69 106 ALA A N 1
ATOM 834 C CA . ALA A 1 106 ? -9.923 3.275 -7.528 1.00 45.69 106 ALA A CA 1
ATOM 835 C C . ALA A 1 106 ? -10.985 2.213 -7.164 1.00 45.69 106 ALA A C 1
ATOM 837 O O . ALA A 1 106 ? -12.181 2.500 -7.135 1.00 45.69 106 ALA A O 1
ATOM 838 N N . SER A 1 107 ? -10.562 1.021 -6.737 1.00 45.09 107 SER A N 1
ATOM 839 C CA . SER A 1 107 ? -11.406 0.127 -5.943 1.00 45.09 107 SER A CA 1
ATOM 840 C C . SER A 1 107 ? -11.603 0.643 -4.509 1.00 45.09 107 SER A C 1
ATOM 842 O O . SER A 1 107 ? -12.626 0.345 -3.906 1.00 45.09 107 SER A O 1
ATOM 844 N N . LEU A 1 108 ? -10.709 1.504 -3.999 1.00 47.50 108 LEU A N 1
ATOM 845 C CA . LEU A 1 108 ? -10.872 2.189 -2.709 1.00 47.50 108 LEU A CA 1
ATOM 846 C C . LEU A 1 108 ? -12.031 3.216 -2.654 1.00 47.50 108 LEU A C 1
ATOM 848 O O . LEU A 1 108 ? -12.744 3.235 -1.658 1.00 47.50 108 LEU A O 1
ATOM 852 N N . PRO A 1 109 ? -12.324 4.049 -3.672 1.00 47.56 109 PRO A N 1
ATOM 853 C CA . PRO A 1 109 ? -13.552 4.836 -3.704 1.00 47.56 109 PRO A CA 1
ATOM 854 C C . PRO A 1 109 ? -14.790 3.950 -3.884 1.00 47.56 109 PRO A C 1
ATOM 856 O O . PRO A 1 109 ? -15.839 4.289 -3.337 1.00 47.56 109 PRO A O 1
ATOM 859 N N . LYS A 1 110 ? -14.680 2.781 -4.543 1.00 43.84 110 LYS A N 1
ATOM 860 C CA . LYS A 1 110 ? -15.763 1.780 -4.545 1.00 43.84 110 LYS A CA 1
ATOM 861 C C . LYS A 1 110 ? -15.971 1.174 -3.144 1.00 43.84 110 LYS A C 1
ATOM 863 O O . LYS A 1 110 ? -17.119 1.056 -2.723 1.00 43.84 110 LYS A O 1
ATOM 868 N N . THR A 1 111 ? -14.922 0.893 -2.365 1.00 44.97 111 THR A N 1
ATOM 869 C CA . THR A 1 111 ? -15.069 0.426 -0.972 1.00 44.97 111 THR A CA 1
ATOM 870 C C . THR A 1 111 ? -15.476 1.529 -0.007 1.00 44.97 111 THR A C 1
ATOM 872 O O . THR A 1 111 ? -16.223 1.235 0.908 1.00 44.97 111 THR A O 1
ATOM 875 N N . LYS A 1 112 ? -15.117 2.795 -0.234 1.00 41.25 112 LYS A N 1
ATOM 876 C CA . LYS A 1 112 ? -15.650 3.937 0.530 1.00 41.25 112 LYS A CA 1
ATOM 877 C C . LYS A 1 112 ? -17.142 4.162 0.251 1.00 41.25 112 LYS A C 1
ATOM 879 O O . LYS A 1 112 ? -17.877 4.586 1.131 1.00 41.25 112 LYS A O 1
ATOM 884 N N . SER A 1 113 ? -17.622 3.817 -0.950 1.00 44.22 113 SER A N 1
ATOM 885 C CA . SER A 1 113 ? -19.063 3.780 -1.252 1.00 44.22 113 SER A CA 1
ATOM 886 C C . SER A 1 113 ? -19.786 2.570 -0.641 1.00 44.22 113 SER A C 1
ATOM 888 O O . SER A 1 113 ? -20.968 2.666 -0.324 1.00 44.22 113 SER A O 1
ATOM 890 N N . ALA A 1 114 ? -19.079 1.452 -0.436 1.00 43.53 114 ALA A N 1
ATOM 891 C CA . ALA A 1 114 ? -19.599 0.261 0.242 1.00 43.53 114 ALA A CA 1
ATOM 892 C C . ALA A 1 114 ? -19.467 0.331 1.780 1.00 43.53 114 ALA A C 1
ATOM 894 O O . ALA A 1 114 ? -20.230 -0.315 2.491 1.00 43.53 114 ALA A O 1
ATOM 895 N N . PHE A 1 115 ? -18.534 1.141 2.286 1.00 48.16 115 PHE A N 1
ATOM 896 C CA . PHE A 1 115 ? -18.190 1.328 3.693 1.00 48.16 115 PHE A CA 1
ATOM 897 C C . PHE A 1 115 ? -17.813 2.804 3.925 1.00 48.16 115 PHE A C 1
ATOM 899 O O . PHE A 1 115 ? -16.634 3.160 3.883 1.00 48.16 115 PHE A O 1
ATOM 906 N N . PRO A 1 116 ? -18.804 3.683 4.155 1.00 46.53 116 PRO A N 1
ATOM 907 C CA . PRO A 1 116 ? -18.609 5.137 4.240 1.00 46.53 116 PRO A CA 1
ATOM 908 C C . PRO A 1 116 ? -17.769 5.624 5.436 1.00 46.53 116 PRO A C 1
ATOM 910 O O . PRO A 1 116 ? -17.487 6.816 5.525 1.00 46.53 116 PRO A O 1
ATOM 913 N N . GLU A 1 117 ? -17.353 4.721 6.328 1.00 42.97 117 GLU A N 1
ATOM 914 C CA . GLU A 1 117 ? -16.683 5.013 7.607 1.00 42.97 117 GLU A CA 1
ATOM 915 C C . GLU A 1 117 ? -15.162 4.720 7.603 1.00 42.97 117 GLU A C 1
ATOM 917 O O . GLU A 1 117 ? -14.516 4.803 8.648 1.00 42.97 117 GLU A O 1
ATOM 922 N N . LEU A 1 118 ? -14.579 4.386 6.441 1.00 43.34 118 LEU A N 1
ATOM 923 C CA . LEU A 1 118 ? -13.122 4.326 6.211 1.00 43.34 118 LEU A CA 1
ATOM 924 C C . LEU A 1 118 ? -12.657 5.545 5.402 1.00 43.34 118 LEU A C 1
ATOM 926 O O . LEU A 1 118 ? -11.637 6.177 5.747 1.00 43.34 118 LEU A O 1
#